Pro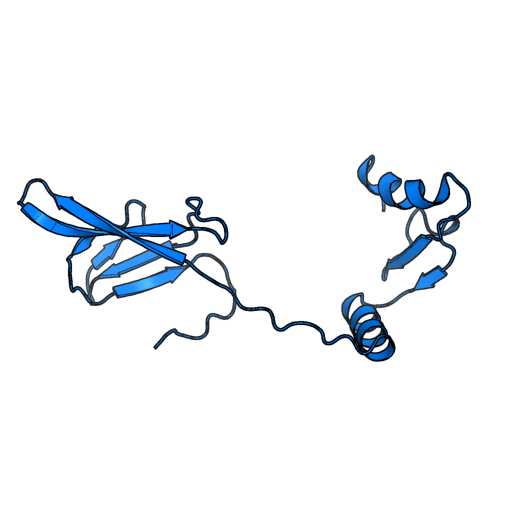tein AF-A0A267DAS3-F1 (afdb_monomer_lite)

Sequence (134 aa):
LTVNPAARLPLECLQDGKGRLIICNLQPTPRDLKASMRLFADADTLMSMLMRELQVPVPDWSVQRRIRLLKSANSSNEALVRLEPLDSLGNQLSHLKSVRVSSNSIIDREPFDVPLGADLELTFFGHFASRRFV

InterPro domains:
  IPR029035 DHS-like NAD/FAD-binding domain superfamily [SSF52467] (1-54)

Organism: NCBI:txid282301

Foldseek 3Di:
DPDPPVVCVLVVLPPVPPGAAEEEDLDDDPCVVRHPYYHNDDPVVVVVVVCVVVVHDDDDDDDDKDWDWDFDADPVRFTKIWTFTADPVRHGDQFWQWKDFPPPDIDRDPRPIGGPPTDIDTDTDDPDPDDDDD

Structure (mmCIF, N/CA/C/O backbone):
data_AF-A0A267DAS3-F1
#
_entry.id   AF-A0A267DAS3-F1
#
loop_
_atom_site.group_PDB
_atom_site.id
_atom_site.type_symbol
_atom_site.label_atom_id
_atom_site.label_alt_id
_atom_site.label_comp_id
_atom_site.label_asym_id
_atom_site.label_entity_id
_atom_site.label_seq_id
_atom_site.pdbx_PDB_ins_code
_atom_site.Cartn_x
_atom_site.Cartn_y
_atom_site.Cartn_z
_atom_site.occupancy
_atom_site.B_iso_or_equiv
_atom_site.auth_seq_id
_atom_site.auth_comp_id
_atom_site.auth_asym_id
_atom_site.auth_atom_id
_atom_site.pdbx_PDB_model_num
ATOM 1 N N . LEU A 1 1 ? -1.945 -3.421 20.701 1.00 84.06 1 LEU A N 1
ATOM 2 C CA . LEU A 1 1 ? -1.717 -2.113 21.377 1.00 84.06 1 LEU A CA 1
ATOM 3 C C . LEU A 1 1 ? -0.852 -2.269 22.641 1.00 84.06 1 LEU A C 1
ATOM 5 O O . LEU A 1 1 ? -1.314 -1.993 23.742 1.00 84.06 1 LEU A O 1
ATOM 9 N N . THR A 1 2 ? 0.398 -2.721 22.500 1.00 91.19 2 THR A N 1
ATOM 10 C CA . THR A 1 2 ? 1.297 -3.057 23.632 1.00 91.19 2 THR A CA 1
ATOM 11 C C . THR A 1 2 ? 2.582 -2.223 23.665 1.00 91.19 2 THR A C 1
ATOM 13 O O . THR A 1 2 ? 3.119 -1.980 24.741 1.00 91.19 2 THR A O 1
ATOM 16 N N . VAL A 1 3 ? 3.060 -1.746 22.512 1.00 93.81 3 VAL A N 1
ATOM 17 C CA . VAL A 1 3 ? 4.345 -1.040 22.383 1.00 93.81 3 VAL A CA 1
ATOM 18 C C . VAL A 1 3 ? 4.165 0.468 22.564 1.00 93.81 3 VAL A C 1
ATOM 20 O O . VAL A 1 3 ? 3.443 1.104 21.800 1.00 93.81 3 VAL A O 1
ATOM 23 N N . ASN A 1 4 ? 4.829 1.056 23.561 1.00 90.62 4 ASN A N 1
ATOM 24 C CA . ASN A 1 4 ? 4.826 2.505 23.792 1.00 90.62 4 ASN A CA 1
ATOM 25 C C . ASN A 1 4 ? 5.985 3.185 23.029 1.00 90.62 4 ASN A C 1
ATOM 27 O O . ASN A 1 4 ? 7.039 2.568 22.894 1.00 90.62 4 ASN A O 1
ATOM 31 N N . PRO A 1 5 ? 5.821 4.438 22.553 1.00 91.75 5 PRO A N 1
ATOM 32 C CA . PRO A 1 5 ? 4.668 5.324 22.759 1.00 91.75 5 PRO A CA 1
ATOM 33 C C . PRO A 1 5 ? 3.493 5.075 21.800 1.00 91.75 5 PRO A C 1
ATOM 35 O O . PRO A 1 5 ? 2.389 5.530 22.084 1.00 91.75 5 PRO A O 1
ATOM 38 N N . ALA A 1 6 ? 3.682 4.312 20.718 1.00 94.06 6 ALA A N 1
ATOM 39 C CA . ALA A 1 6 ? 2.685 4.137 19.655 1.00 94.06 6 ALA A CA 1
ATOM 40 C C . ALA A 1 6 ? 1.307 3.664 20.163 1.00 94.06 6 ALA A C 1
ATOM 42 O O . ALA A 1 6 ? 0.271 4.170 19.746 1.00 94.06 6 ALA A O 1
ATOM 43 N N . ALA A 1 7 ? 1.276 2.751 21.138 1.00 92.56 7 ALA A N 1
ATOM 44 C CA . ALA A 1 7 ? 0.047 2.243 21.748 1.00 92.56 7 ALA A CA 1
ATOM 45 C C . ALA A 1 7 ? -0.734 3.283 22.578 1.00 92.56 7 ALA A C 1
ATOM 47 O O . ALA A 1 7 ? -1.841 2.979 23.032 1.00 92.56 7 ALA A O 1
ATOM 48 N N . ARG A 1 8 ? -0.169 4.474 22.825 1.00 92.75 8 ARG A N 1
ATOM 49 C CA . ARG A 1 8 ? -0.851 5.595 23.490 1.00 92.75 8 ARG A CA 1
ATOM 50 C C . ARG A 1 8 ? -1.507 6.555 22.503 1.00 92.75 8 ARG A C 1
ATOM 52 O O . ARG A 1 8 ? -2.484 7.172 22.906 1.00 92.75 8 ARG A O 1
ATOM 59 N N . LEU A 1 9 ? -1.045 6.623 21.252 1.00 93.88 9 LEU A N 1
ATOM 60 C CA . LEU A 1 9 ? -1.560 7.565 20.247 1.00 93.88 9 LEU A CA 1
ATOM 61 C C . LEU A 1 9 ? -3.088 7.479 20.075 1.00 93.88 9 LEU A C 1
ATOM 63 O O . LEU A 1 9 ? -3.744 8.515 20.128 1.00 93.88 9 LEU A O 1
ATOM 67 N N . PRO A 1 10 ? -3.719 6.284 19.998 1.00 93.50 10 PRO A N 1
ATOM 68 C CA . PRO A 1 10 ? -5.175 6.215 19.871 1.00 93.50 10 PRO A CA 1
ATOM 69 C C . PRO A 1 10 ? -5.930 6.763 21.089 1.00 93.50 10 PRO A C 1
ATOM 71 O O . PRO A 1 10 ? -7.107 7.084 20.980 1.00 93.50 10 PRO A O 1
ATOM 74 N N . LEU A 1 11 ? -5.290 6.863 22.261 1.00 93.06 11 LEU A N 1
ATOM 75 C CA . LEU A 1 11 ? -5.919 7.401 23.471 1.00 93.06 11 LEU A CA 1
ATOM 76 C C . LEU A 1 11 ? -5.977 8.930 23.472 1.00 93.06 11 LEU A C 1
ATOM 78 O O . LEU A 1 11 ? -6.725 9.494 24.266 1.00 93.06 11 LEU A O 1
ATOM 82 N N . GLU A 1 12 ? -5.197 9.597 22.622 1.00 93.06 12 GLU A N 1
ATOM 83 C CA . GLU A 1 12 ? -5.160 11.060 22.556 1.00 93.06 12 GLU A CA 1
ATOM 84 C C . GLU A 1 12 ? -6.505 11.632 22.103 1.00 93.06 12 GLU A C 1
ATOM 86 O O . GLU A 1 12 ? -6.928 12.664 22.615 1.00 93.06 12 GLU A O 1
ATOM 91 N N . CYS A 1 13 ? -7.261 10.895 21.277 1.00 91.56 13 CYS A N 1
ATOM 92 C CA . CYS A 1 13 ? -8.616 11.294 20.886 1.00 91.56 13 CYS A CA 1
ATOM 93 C C . CYS A 1 13 ? -9.594 11.424 22.072 1.00 91.56 13 CYS A C 1
ATOM 95 O O . CYS A 1 13 ? -10.630 12.073 21.944 1.00 91.56 13 CYS A O 1
ATOM 97 N N . LEU A 1 14 ? -9.280 10.828 23.229 1.00 93.12 14 LEU A N 1
ATOM 98 C CA . LEU A 1 14 ? -10.131 10.853 24.420 1.00 93.12 14 LEU A CA 1
ATOM 99 C C . LEU A 1 14 ? -9.848 12.048 25.349 1.00 93.12 14 LEU A C 1
ATOM 101 O O . LEU A 1 14 ? -10.617 12.252 26.285 1.00 93.12 14 LEU A O 1
ATOM 105 N N . GLN A 1 15 ? -8.767 12.813 25.139 1.00 87.06 15 GLN A N 1
ATOM 106 C CA . GLN A 1 15 ? -8.276 13.805 26.113 1.00 87.06 15 GLN A CA 1
ATOM 107 C C . GLN A 1 15 ? -9.287 14.920 26.425 1.00 87.06 15 GLN A C 1
ATOM 109 O O . GLN A 1 15 ? -9.446 15.270 27.591 1.00 87.06 15 GLN A O 1
ATOM 114 N N . ASP A 1 16 ? -10.044 15.385 25.428 1.00 86.12 16 ASP A N 1
ATOM 115 C CA . ASP A 1 16 ? -11.069 16.428 25.605 1.00 86.12 16 ASP A CA 1
ATOM 116 C C . ASP A 1 16 ? -12.484 15.862 25.829 1.00 86.12 16 ASP A C 1
ATOM 118 O O . ASP A 1 16 ? -13.475 16.590 25.762 1.00 86.12 16 ASP A O 1
ATOM 122 N N . GLY A 1 17 ? -12.615 14.542 26.006 1.00 81.56 17 GLY A N 1
ATOM 123 C CA . GLY A 1 17 ? -13.898 13.853 26.205 1.00 81.56 17 GLY A CA 1
ATOM 124 C C . GLY A 1 17 ? -14.849 13.855 24.997 1.00 81.56 17 GLY A C 1
ATOM 125 O O . GLY A 1 17 ? -15.945 13.306 25.086 1.00 81.56 17 GLY A O 1
ATOM 126 N N . LYS A 1 18 ? -14.456 14.457 23.866 1.00 84.94 18 LYS A N 1
ATOM 127 C CA . LYS A 1 18 ? -15.282 14.566 22.649 1.00 84.94 18 LYS A CA 1
ATOM 128 C C . LYS A 1 18 ? -15.064 13.428 21.650 1.00 84.94 18 LYS A C 1
ATOM 130 O O . LYS A 1 18 ? -15.967 13.126 20.873 1.00 84.94 18 LYS A O 1
ATOM 135 N N . GLY A 1 19 ? -13.885 12.808 21.644 1.00 93.25 19 GLY A N 1
ATOM 136 C CA . GLY A 1 19 ? -13.587 11.691 20.751 1.00 93.25 19 GLY A CA 1
ATOM 137 C C . GLY A 1 19 ? -14.116 10.358 21.272 1.00 93.25 19 GLY A C 1
ATOM 138 O O . GLY A 1 19 ? -14.371 10.178 22.463 1.00 93.25 19 GLY A O 1
ATOM 139 N N . ARG A 1 20 ? -14.271 9.399 20.358 1.00 95.19 20 ARG A N 1
ATOM 140 C CA . ARG A 1 20 ? -14.616 8.008 20.669 1.00 95.19 20 ARG A CA 1
ATOM 141 C C . ARG A 1 20 ? -13.542 7.095 20.111 1.00 95.19 20 ARG A C 1
ATOM 143 O O . ARG A 1 20 ? -13.119 7.262 18.971 1.00 95.19 20 ARG A O 1
ATOM 150 N N . LEU A 1 21 ? -13.146 6.110 20.907 1.00 95.56 21 LEU A N 1
ATOM 151 C CA . LEU A 1 21 ? -12.180 5.099 20.498 1.00 95.56 21 LEU A CA 1
ATOM 152 C C . LEU A 1 21 ? -12.919 3.822 20.098 1.00 95.56 21 LEU A C 1
ATOM 154 O O . LEU A 1 21 ? -13.645 3.246 20.908 1.00 95.56 21 LEU A O 1
ATOM 158 N N . ILE A 1 22 ? -12.709 3.367 18.866 1.00 96.62 22 ILE A N 1
ATOM 159 C CA . ILE A 1 22 ? -13.200 2.078 18.372 1.00 96.62 22 ILE A CA 1
ATOM 160 C C . ILE A 1 22 ? -11.985 1.185 18.134 1.00 96.62 22 ILE A C 1
ATOM 162 O O . ILE A 1 22 ? -11.013 1.615 17.515 1.00 96.62 22 ILE A O 1
ATOM 166 N N . ILE A 1 23 ? -12.023 -0.046 18.643 1.00 97.19 23 ILE A N 1
ATOM 167 C CA . ILE A 1 23 ? -10.946 -1.026 18.457 1.00 97.19 23 ILE A CA 1
ATOM 168 C C . ILE A 1 23 ? -11.499 -2.211 17.672 1.00 97.19 23 ILE A C 1
ATOM 170 O O . ILE A 1 23 ? -12.406 -2.891 18.146 1.00 97.19 23 ILE A O 1
ATOM 174 N N . CYS A 1 24 ? -10.922 -2.475 16.499 1.00 97.25 24 CYS A N 1
ATOM 175 C CA . CYS A 1 24 ? -11.124 -3.715 15.758 1.00 97.25 24 CYS A CA 1
ATOM 176 C C . CYS A 1 24 ? -9.861 -4.567 15.856 1.00 97.25 24 CYS A C 1
ATOM 178 O O . CYS A 1 24 ? -8.804 -4.150 15.382 1.00 97.25 24 CYS A O 1
ATOM 180 N N . ASN A 1 25 ? -9.952 -5.729 16.499 1.00 96.56 25 ASN A N 1
ATOM 181 C CA . ASN A 1 25 ? -8.861 -6.695 16.552 1.00 96.56 25 ASN A CA 1
ATOM 182 C C . ASN A 1 25 ? -9.401 -8.082 16.912 1.00 96.56 25 ASN A C 1
ATOM 184 O O . ASN A 1 25 ? -10.264 -8.200 17.780 1.00 96.56 25 ASN A O 1
ATOM 188 N N . LEU A 1 26 ? -8.845 -9.136 16.312 1.00 96.69 26 LEU A N 1
ATOM 189 C CA . LEU A 1 26 ? -9.214 -10.515 16.657 1.00 96.69 26 LEU A CA 1
ATOM 190 C C . LEU A 1 26 ? -8.814 -10.881 18.094 1.00 96.69 26 LEU A C 1
ATOM 192 O O . LEU A 1 26 ? -9.488 -11.666 18.753 1.00 96.69 26 LEU A O 1
ATOM 196 N N . GLN A 1 27 ? -7.716 -10.306 18.590 1.00 95.88 27 GLN A N 1
ATOM 197 C CA . GLN A 1 27 ? -7.202 -10.561 19.934 1.00 95.88 27 GLN A CA 1
ATOM 198 C C . GLN A 1 27 ? -7.559 -9.417 20.896 1.00 95.88 27 GLN A C 1
ATOM 200 O O . GLN A 1 27 ? -7.559 -8.250 20.487 1.00 95.88 27 GLN A O 1
ATOM 205 N N . PRO A 1 28 ? -7.771 -9.704 22.192 1.00 94.94 28 PRO A N 1
ATOM 206 C CA . PRO A 1 28 ? -7.912 -8.665 23.207 1.00 94.94 28 PRO A CA 1
ATOM 207 C C . PRO A 1 28 ? -6.726 -7.700 23.206 1.00 94.94 28 PRO A C 1
ATOM 209 O O . PRO A 1 28 ? -5.580 -8.097 22.970 1.00 94.94 28 PRO A O 1
ATOM 212 N N . THR A 1 29 ? -6.976 -6.428 23.512 1.00 94.75 29 THR A N 1
ATOM 213 C CA . THR A 1 29 ? -5.909 -5.431 23.627 1.00 94.75 29 THR A CA 1
ATOM 214 C C . THR A 1 29 ? -5.834 -4.841 25.038 1.00 94.75 29 THR A C 1
ATOM 216 O O . THR A 1 29 ? -6.857 -4.688 25.708 1.00 94.75 29 THR A O 1
ATOM 219 N N . PRO A 1 30 ? -4.649 -4.389 25.499 1.00 94.75 30 PRO A N 1
ATOM 220 C CA . PRO A 1 30 ? -4.522 -3.716 26.797 1.00 94.75 30 PRO A CA 1
ATOM 221 C C . PRO A 1 30 ? -5.331 -2.416 26.939 1.00 94.75 30 PRO A C 1
ATOM 223 O O . PRO A 1 30 ? -5.369 -1.829 28.021 1.00 94.75 30 PRO A O 1
ATOM 226 N N . ARG A 1 31 ? -5.913 -1.896 25.849 1.00 92.94 31 ARG A N 1
ATOM 227 C CA . ARG A 1 31 ? -6.665 -0.631 25.820 1.00 92.94 31 ARG A CA 1
ATOM 228 C C . ARG A 1 31 ? -8.169 -0.833 25.638 1.00 92.94 31 ARG A C 1
ATOM 230 O O . ARG A 1 31 ? -8.894 0.152 25.557 1.00 92.94 31 ARG A O 1
ATOM 237 N N . ASP A 1 32 ? -8.630 -2.079 25.656 1.00 93.94 32 ASP A N 1
ATOM 238 C CA . ASP A 1 32 ? -10.023 -2.464 25.439 1.00 93.94 32 ASP A CA 1
ATOM 239 C C . ASP A 1 32 ? -11.017 -1.728 26.343 1.00 93.94 32 ASP A C 1
ATOM 241 O O . ASP A 1 32 ? -12.058 -1.284 25.871 1.00 93.94 32 ASP A O 1
ATOM 245 N N . LEU A 1 33 ? -10.678 -1.534 27.621 1.00 94.25 33 LEU A N 1
ATOM 246 C CA . LEU A 1 33 ? -11.543 -0.846 28.591 1.00 94.25 33 LEU A CA 1
ATOM 247 C C . LEU A 1 33 ? -11.765 0.641 28.280 1.00 94.25 33 LEU A C 1
ATOM 249 O O . LEU A 1 33 ? -12.675 1.249 28.831 1.00 94.25 33 LEU A O 1
ATOM 253 N N . LYS A 1 34 ? -10.924 1.242 27.431 1.00 93.56 34 LYS A N 1
ATOM 254 C CA . LYS A 1 34 ? -11.052 2.645 27.014 1.00 93.56 34 LYS A CA 1
ATOM 255 C C . LYS A 1 34 ? -11.823 2.804 25.704 1.00 93.56 34 LYS A C 1
ATOM 257 O O . LYS A 1 34 ? -12.091 3.932 25.302 1.00 93.56 34 LYS A O 1
ATOM 262 N N . ALA A 1 35 ? -12.138 1.706 25.018 1.00 95.19 35 ALA A N 1
ATOM 263 C CA . ALA A 1 35 ? -12.861 1.750 23.761 1.00 95.19 35 ALA A CA 1
ATOM 264 C C . ALA A 1 35 ? -14.367 1.891 24.006 1.00 95.19 35 ALA A C 1
ATOM 266 O O . ALA A 1 35 ? -14.955 1.152 24.791 1.00 95.19 35 ALA A O 1
ATOM 267 N N . SER A 1 36 ? -15.001 2.813 23.286 1.00 95.88 36 SER A N 1
ATOM 268 C CA . SER A 1 36 ? -16.458 2.952 23.247 1.00 95.88 36 SER A CA 1
ATOM 269 C C . SER A 1 36 ? -17.123 1.766 22.540 1.00 95.88 36 SER A C 1
ATOM 271 O O . SER A 1 36 ? -18.286 1.473 22.794 1.00 95.88 36 SER A O 1
ATOM 273 N N . MET A 1 37 ? -16.391 1.089 21.648 1.00 95.88 37 MET A N 1
ATOM 274 C CA . MET A 1 37 ? -16.830 -0.116 20.948 1.00 95.88 37 MET A CA 1
ATOM 275 C C . MET A 1 37 ? -15.632 -1.019 20.640 1.00 95.88 37 MET A C 1
ATOM 277 O O . MET A 1 37 ? -14.562 -0.538 20.257 1.00 95.88 37 MET A O 1
ATOM 281 N N . ARG A 1 38 ? -15.829 -2.335 20.779 1.00 96.44 38 ARG A N 1
ATOM 282 C CA . ARG A 1 38 ? -14.849 -3.364 20.415 1.00 96.44 38 ARG A CA 1
ATOM 283 C C . ARG A 1 38 ? -15.448 -4.322 19.400 1.00 96.44 38 ARG A C 1
ATOM 285 O O . ARG A 1 38 ? -16.545 -4.829 19.616 1.00 96.44 38 ARG A O 1
ATOM 292 N N . LEU A 1 39 ? -14.714 -4.564 18.323 1.00 96.56 39 LEU A N 1
ATOM 293 C CA . LEU A 1 39 ? -15.110 -5.428 17.220 1.00 96.56 39 LEU A CA 1
ATOM 294 C C . LEU A 1 39 ? -14.081 -6.554 17.093 1.00 96.56 39 LEU A C 1
ATOM 296 O O . LEU A 1 39 ? -12.903 -6.306 16.839 1.00 96.56 39 LEU A O 1
ATOM 300 N N . PHE A 1 40 ? -14.533 -7.789 17.291 1.00 96.56 40 PHE A N 1
ATOM 301 C CA . PHE A 1 40 ? -13.708 -8.990 17.150 1.00 96.56 40 PHE A CA 1
ATOM 302 C C . PHE A 1 40 ? -13.920 -9.579 15.758 1.00 96.56 40 PHE A C 1
ATOM 304 O O . PHE A 1 40 ? -14.674 -10.533 15.585 1.00 96.56 40 PHE A O 1
ATO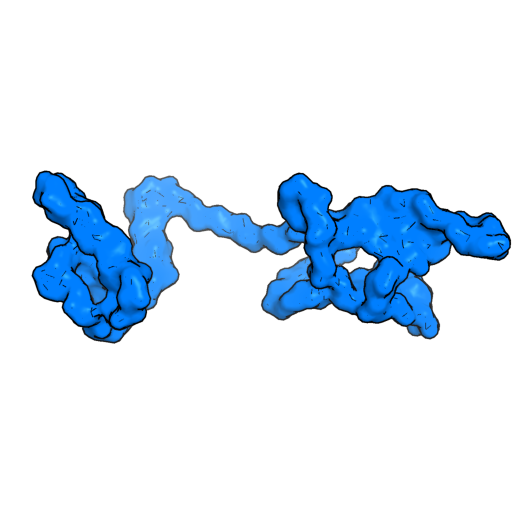M 311 N N . ALA A 1 41 ? -13.313 -8.949 14.757 1.00 95.50 41 ALA A N 1
ATOM 312 C CA . ALA A 1 41 ? -13.466 -9.326 13.358 1.00 95.50 41 ALA A CA 1
ATOM 313 C C . ALA A 1 41 ? -12.166 -9.104 12.579 1.00 95.50 41 ALA A C 1
ATOM 315 O O . ALA A 1 41 ? -11.305 -8.320 12.995 1.00 95.50 41 ALA A O 1
ATOM 316 N N . ASP A 1 42 ? -12.054 -9.772 11.431 1.00 97.38 42 ASP A N 1
ATOM 317 C CA . ASP A 1 42 ? -11.056 -9.442 10.420 1.00 97.38 42 ASP A CA 1
ATOM 318 C C . ASP A 1 42 ? -11.265 -8.005 9.932 1.00 97.38 42 ASP A C 1
ATOM 320 O O . ASP A 1 42 ? -12.389 -7.592 9.621 1.00 97.38 42 ASP A O 1
ATOM 324 N N . ALA A 1 43 ? -10.172 -7.242 9.859 1.00 95.69 43 ALA A N 1
ATOM 325 C CA . ALA A 1 43 ? -10.218 -5.833 9.483 1.00 95.69 43 ALA A CA 1
ATOM 326 C C . ALA A 1 43 ? -10.821 -5.641 8.084 1.00 95.69 43 ALA A C 1
ATOM 328 O O . ALA A 1 43 ? -11.667 -4.769 7.906 1.00 95.69 43 ALA A O 1
ATOM 329 N N . ASP A 1 44 ? -10.464 -6.494 7.123 1.00 94.81 44 ASP A N 1
ATOM 330 C CA . ASP A 1 44 ? -10.968 -6.416 5.748 1.00 94.81 44 ASP A CA 1
ATOM 331 C C . ASP A 1 44 ? -12.483 -6.631 5.677 1.00 94.81 44 ASP A C 1
ATOM 333 O O . ASP A 1 44 ? -13.177 -5.918 4.948 1.00 94.81 44 ASP A O 1
ATOM 337 N N . THR A 1 45 ? -13.023 -7.557 6.476 1.00 95.75 45 THR A N 1
ATOM 338 C CA . THR A 1 45 ? -14.470 -7.800 6.572 1.00 95.75 45 THR A CA 1
ATOM 339 C C . THR A 1 45 ? -15.183 -6.578 7.139 1.00 95.75 45 THR A C 1
ATOM 341 O O . THR A 1 45 ? -16.148 -6.098 6.541 1.00 95.75 45 THR A O 1
ATOM 344 N N . LEU A 1 46 ? -14.684 -6.033 8.257 1.00 96.50 46 LEU A N 1
ATOM 345 C CA . LEU A 1 46 ? -15.251 -4.830 8.865 1.00 96.50 46 LEU A CA 1
ATOM 346 C C . LEU A 1 46 ? -15.218 -3.648 7.891 1.00 96.50 46 LEU A C 1
ATOM 348 O O . LEU A 1 46 ? -16.232 -2.979 7.699 1.00 96.50 46 LEU A O 1
ATOM 352 N N . MET A 1 47 ? -14.067 -3.399 7.266 1.00 96.81 47 MET A N 1
ATOM 353 C CA . MET A 1 47 ? -13.892 -2.278 6.348 1.00 96.81 47 MET A CA 1
ATOM 354 C C . MET A 1 47 ? -14.753 -2.446 5.097 1.00 96.81 47 MET A C 1
ATOM 356 O O . MET A 1 47 ? -15.376 -1.482 4.671 1.00 96.81 47 MET A O 1
ATOM 360 N N . SER A 1 48 ? -14.886 -3.657 4.551 1.00 95.50 48 SER A N 1
ATOM 361 C CA . SER A 1 48 ? -15.768 -3.920 3.404 1.00 95.50 48 SER A CA 1
ATOM 362 C C . SER A 1 48 ? -17.239 -3.641 3.728 1.00 95.50 48 SER A C 1
ATOM 364 O O . SER A 1 48 ? -17.956 -3.061 2.911 1.00 95.50 48 SER A O 1
ATOM 366 N N . MET A 1 49 ? -17.695 -4.019 4.927 1.00 96.12 49 MET A N 1
ATOM 367 C CA . MET A 1 49 ? -19.048 -3.708 5.398 1.00 96.12 49 MET A CA 1
ATOM 368 C C . MET A 1 49 ? -19.240 -2.204 5.612 1.00 96.12 49 MET A C 1
ATOM 370 O O . MET A 1 49 ? -20.242 -1.651 5.166 1.00 96.12 49 MET A O 1
ATOM 374 N N . LEU A 1 50 ? -18.269 -1.535 6.240 1.00 96.69 50 LEU A N 1
ATOM 375 C CA . LEU A 1 50 ? -18.308 -0.094 6.483 1.00 96.69 50 LEU A CA 1
ATOM 376 C C . LEU A 1 50 ? -18.342 0.703 5.173 1.00 96.69 50 LEU A C 1
ATOM 378 O O . LEU A 1 50 ? -19.140 1.620 5.030 1.00 96.69 50 LEU A O 1
ATOM 382 N N . MET A 1 51 ? -17.508 0.335 4.203 1.00 97.81 51 MET A N 1
ATOM 383 C CA . MET A 1 51 ? -17.447 0.986 2.892 1.00 97.81 51 MET A CA 1
ATOM 384 C C . MET A 1 51 ? -18.766 0.826 2.126 1.00 97.81 51 MET A C 1
ATOM 386 O O . MET A 1 51 ? -19.243 1.782 1.518 1.00 97.81 51 MET A O 1
ATOM 390 N N . ARG A 1 52 ? -19.411 -0.347 2.229 1.00 97.50 52 ARG A N 1
ATOM 391 C CA . ARG A 1 52 ? -20.758 -0.575 1.684 1.00 97.50 52 ARG A CA 1
ATOM 392 C C . ARG A 1 52 ? -21.802 0.332 2.336 1.00 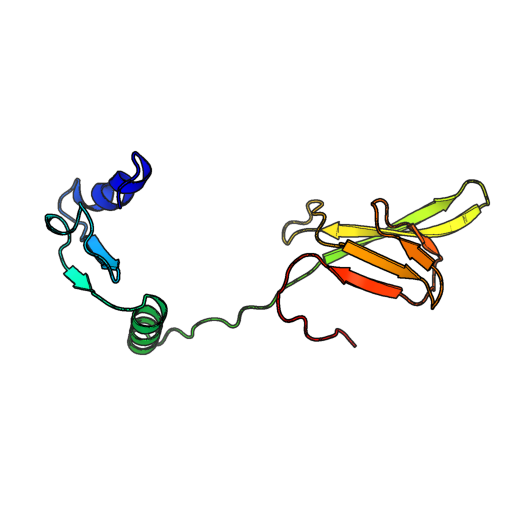97.50 52 ARG A C 1
ATOM 394 O O . ARG A 1 52 ? -22.592 0.931 1.615 1.00 97.50 52 ARG A O 1
ATOM 401 N N . GLU A 1 53 ? -21.796 0.434 3.663 1.00 98.00 53 GLU A N 1
ATOM 402 C CA . GLU A 1 53 ? -22.729 1.286 4.414 1.00 98.00 53 GLU A CA 1
ATOM 403 C C . GLU A 1 53 ? -22.551 2.768 4.059 1.00 98.00 53 GLU A C 1
ATOM 405 O O . GLU A 1 53 ? -23.521 3.482 3.824 1.00 98.00 53 GLU A O 1
ATOM 410 N N . LEU A 1 54 ? -21.300 3.221 3.941 1.00 98.12 54 LEU A N 1
ATOM 411 C CA . LEU A 1 54 ? -20.965 4.593 3.554 1.00 98.12 54 LEU A CA 1
ATOM 412 C C . LEU A 1 54 ? -21.143 4.866 2.052 1.00 98.12 54 LEU A C 1
ATOM 414 O O . LEU A 1 54 ? -20.959 6.004 1.626 1.00 98.12 54 LEU A O 1
ATOM 418 N N . GLN A 1 55 ? -21.471 3.847 1.250 1.00 97.69 55 GLN A N 1
ATOM 419 C CA . GLN A 1 55 ? -21.542 3.919 -0.215 1.00 97.69 55 GLN A CA 1
ATOM 420 C C . GLN A 1 55 ? -20.244 4.440 -0.858 1.00 97.69 55 GLN A C 1
ATOM 422 O O . GLN A 1 55 ? -20.262 5.071 -1.915 1.00 97.69 55 GLN A O 1
ATOM 427 N N . VAL A 1 56 ? -19.102 4.158 -0.228 1.00 96.88 56 VAL A N 1
ATOM 428 C CA . VAL A 1 56 ? -17.779 4.510 -0.747 1.00 96.88 56 VAL A CA 1
ATOM 429 C C . VAL A 1 56 ? -17.161 3.251 -1.357 1.00 96.88 56 VAL A C 1
ATOM 431 O O . VAL A 1 56 ? -17.004 2.255 -0.651 1.00 96.88 56 VAL A O 1
ATOM 434 N N . PRO A 1 57 ? -16.800 3.239 -2.652 1.00 94.00 57 PRO A N 1
ATOM 435 C CA . PRO A 1 57 ? -16.120 2.093 -3.239 1.00 94.00 57 PRO A CA 1
ATOM 436 C C . PRO A 1 57 ? -14.701 1.962 -2.676 1.00 94.00 57 PRO A C 1
ATOM 438 O O . PRO A 1 57 ? -13.996 2.955 -2.486 1.00 94.00 57 PRO A O 1
ATOM 441 N N . VAL A 1 58 ? -14.258 0.727 -2.437 1.00 92.25 58 VAL A N 1
ATOM 442 C CA . VAL A 1 58 ? -12.840 0.452 -2.176 1.00 92.25 58 VAL A CA 1
ATOM 443 C C . VAL A 1 58 ? -12.085 0.648 -3.495 1.00 92.25 58 VAL A C 1
ATOM 445 O O . VAL A 1 58 ? -12.470 0.029 -4.487 1.00 92.25 58 VAL A O 1
ATOM 448 N N . PRO A 1 59 ? -11.059 1.514 -3.551 1.00 89.94 59 PRO A N 1
ATOM 449 C CA . PRO A 1 59 ? -10.345 1.770 -4.793 1.00 89.94 59 PRO A CA 1
ATOM 450 C C . PRO A 1 59 ? -9.522 0.552 -5.215 1.00 89.94 59 PRO A C 1
ATOM 452 O O . PRO A 1 59 ? -8.887 -0.100 -4.384 1.00 89.94 59 PRO A O 1
ATOM 455 N N . ASP A 1 60 ? -9.473 0.299 -6.521 1.00 87.81 60 ASP A N 1
ATOM 456 C CA . ASP A 1 60 ? -8.553 -0.684 -7.081 1.00 87.81 60 ASP A CA 1
ATOM 457 C C . ASP A 1 60 ? -7.111 -0.221 -6.874 1.00 87.81 60 ASP A C 1
ATOM 459 O O . ASP A 1 60 ? -6.712 0.882 -7.263 1.00 87.81 60 ASP A O 1
ATOM 463 N N . TRP A 1 61 ? -6.300 -1.089 -6.280 1.00 85.00 61 TRP A N 1
ATOM 464 C CA . TRP A 1 61 ? -4.875 -0.842 -6.150 1.00 85.00 61 TRP A CA 1
ATOM 465 C C . TRP A 1 61 ? -4.125 -1.380 -7.370 1.00 85.00 61 TRP A C 1
ATOM 467 O O . TRP A 1 61 ? -4.295 -2.532 -7.771 1.00 85.00 61 TRP A O 1
ATOM 477 N N . SER A 1 62 ? -3.250 -0.554 -7.945 1.00 81.69 62 SER A N 1
ATOM 478 C CA . SER A 1 62 ? -2.350 -0.961 -9.024 1.00 81.69 62 SER A CA 1
ATOM 479 C C . SER A 1 62 ? -0.925 -0.501 -8.741 1.00 81.69 62 SER A C 1
ATOM 481 O O . SER A 1 62 ? -0.689 0.614 -8.272 1.00 81.69 62 SER A O 1
ATOM 483 N N . VAL A 1 63 ? 0.050 -1.368 -9.032 1.00 80.62 63 VAL A N 1
ATOM 484 C CA . VAL A 1 63 ? 1.464 -1.001 -8.912 1.00 80.62 63 VAL A CA 1
ATOM 485 C C . VAL A 1 63 ? 1.841 -0.113 -10.085 1.00 80.62 63 VAL A C 1
ATOM 487 O O . VAL A 1 63 ? 1.944 -0.583 -11.218 1.00 80.62 63 VAL A O 1
ATOM 490 N N . GLN A 1 64 ? 2.118 1.153 -9.799 1.00 81.94 64 GLN A N 1
ATOM 491 C CA . G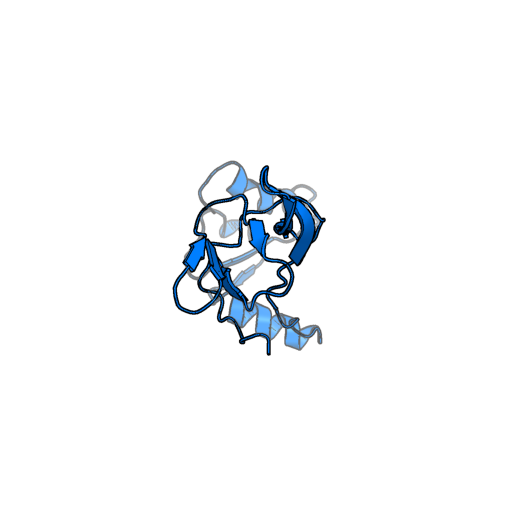LN A 1 64 ? 2.743 2.050 -10.760 1.00 81.94 64 GLN A CA 1
ATOM 492 C C . GLN A 1 64 ? 4.259 2.000 -10.595 1.00 81.94 64 GLN A C 1
ATOM 494 O O . GLN A 1 64 ? 4.785 2.218 -9.506 1.00 81.94 64 GLN A O 1
ATOM 499 N N . ARG A 1 65 ? 4.958 1.710 -11.690 1.00 86.06 65 ARG A N 1
ATOM 500 C CA . ARG A 1 65 ? 6.419 1.739 -11.771 1.00 86.06 65 ARG A CA 1
ATOM 501 C C . ARG A 1 65 ? 6.812 2.800 -12.778 1.00 86.06 65 ARG A C 1
ATOM 503 O O . ARG A 1 65 ? 6.204 2.883 -13.843 1.00 86.06 65 ARG A O 1
ATOM 510 N N . ARG A 1 66 ? 7.791 3.626 -12.432 1.00 90.31 66 ARG A N 1
ATOM 511 C CA . ARG A 1 66 ? 8.278 4.700 -13.298 1.00 90.31 66 ARG A CA 1
ATOM 512 C C . ARG A 1 66 ? 9.748 4.469 -13.573 1.00 90.31 66 ARG A C 1
ATOM 514 O O . ARG A 1 66 ? 10.509 4.184 -12.656 1.00 90.31 66 ARG A O 1
ATOM 521 N N . ILE A 1 67 ? 10.136 4.599 -14.833 1.00 91.75 67 ILE A N 1
ATOM 522 C CA . ILE A 1 67 ? 11.529 4.530 -15.260 1.00 91.75 67 ILE A CA 1
ATOM 523 C C . ILE A 1 67 ? 11.793 5.780 -16.085 1.00 91.75 67 ILE A C 1
ATOM 525 O O . ILE A 1 67 ? 11.096 6.038 -17.067 1.00 91.75 67 ILE A O 1
ATOM 529 N N . ARG A 1 68 ? 12.777 6.573 -15.672 1.00 92.94 68 ARG A N 1
ATOM 530 C CA . ARG A 1 68 ? 13.295 7.682 -16.467 1.00 92.94 68 ARG A CA 1
ATOM 531 C C . ARG A 1 68 ? 14.362 7.145 -17.407 1.00 92.94 68 ARG A C 1
ATOM 533 O O . ARG A 1 68 ? 15.250 6.411 -16.987 1.00 92.94 68 ARG A O 1
ATOM 540 N N . LEU A 1 69 ? 14.253 7.527 -18.673 1.00 92.75 69 LEU A N 1
ATOM 541 C CA . LEU A 1 69 ? 15.236 7.220 -19.703 1.00 92.75 69 LEU A CA 1
ATOM 542 C C . LEU A 1 69 ? 16.176 8.415 -19.838 1.00 92.75 69 LEU A C 1
ATOM 544 O O . LEU A 1 69 ? 15.719 9.523 -20.124 1.00 92.75 69 LEU A O 1
ATOM 548 N N . LEU A 1 70 ? 17.472 8.203 -19.638 1.00 91.75 70 LEU A N 1
ATOM 549 C CA . LEU A 1 70 ? 18.492 9.223 -19.876 1.00 91.75 70 LEU A CA 1
ATOM 550 C C . LEU A 1 70 ? 19.429 8.765 -20.986 1.00 91.75 70 LEU A C 1
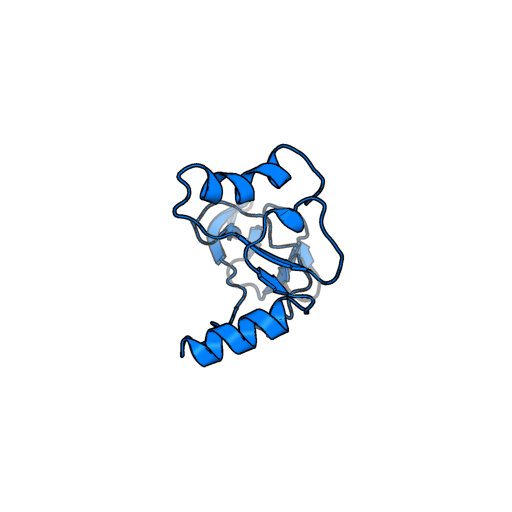ATOM 552 O O . LEU A 1 70 ? 19.780 7.591 -21.069 1.00 91.75 70 LEU A O 1
ATOM 556 N N . LYS A 1 71 ? 19.873 9.694 -21.832 1.00 90.00 71 LYS A N 1
ATOM 557 C CA . LYS A 1 71 ? 20.934 9.400 -22.795 1.00 90.00 71 LYS A CA 1
ATOM 558 C C . LYS A 1 71 ? 22.236 9.150 -22.031 1.00 90.00 71 LYS A C 1
ATOM 560 O O . LYS A 1 71 ? 22.644 9.987 -21.230 1.00 90.00 71 LYS A O 1
ATOM 565 N N . SER A 1 72 ? 22.880 8.027 -22.309 1.00 83.62 72 SER A N 1
ATOM 566 C CA . SER A 1 72 ? 24.196 7.663 -21.790 1.00 83.62 72 SER A CA 1
ATOM 567 C C . SER A 1 72 ? 25.129 7.368 -22.971 1.00 83.62 72 SER A C 1
ATOM 569 O O . SER A 1 72 ? 24.678 7.081 -24.081 1.00 83.62 72 SER A O 1
ATOM 571 N N . ALA A 1 73 ? 26.433 7.494 -22.770 1.00 78.31 73 ALA A N 1
ATOM 572 C CA . ALA A 1 73 ? 27.434 7.153 -23.774 1.00 78.31 73 ALA A CA 1
ATOM 573 C C . ALA A 1 73 ? 28.615 6.486 -23.078 1.00 78.31 73 ALA A C 1
ATOM 575 O O . ALA A 1 73 ? 29.044 6.936 -22.012 1.00 78.31 73 ALA A O 1
ATOM 576 N N . ASN A 1 74 ? 29.136 5.418 -23.675 1.00 73.88 74 ASN A N 1
ATOM 577 C CA . ASN A 1 74 ? 30.385 4.813 -23.229 1.00 73.88 74 ASN A CA 1
ATOM 578 C C . ASN A 1 74 ? 31.589 5.475 -23.922 1.00 73.88 74 ASN A C 1
ATOM 580 O O . ASN A 1 74 ? 31.455 6.237 -24.880 1.00 73.88 74 ASN A O 1
ATOM 584 N N . SER A 1 75 ? 32.791 5.162 -23.442 1.00 70.00 75 SER A N 1
ATOM 585 C CA . SER A 1 75 ? 34.063 5.608 -24.029 1.00 70.00 75 SER A CA 1
ATOM 586 C C . SER A 1 75 ? 34.277 5.143 -25.479 1.00 70.00 75 SER A C 1
ATOM 588 O O . SER A 1 75 ? 35.127 5.699 -26.169 1.00 70.00 75 SER A O 1
ATOM 590 N N . SER A 1 76 ? 33.496 4.167 -25.958 1.00 68.50 76 SER A N 1
ATOM 591 C CA . SER A 1 76 ? 33.454 3.692 -27.349 1.00 68.50 76 SER A CA 1
ATOM 592 C C . SER A 1 76 ? 32.404 4.393 -28.230 1.00 68.50 76 SER A C 1
ATOM 594 O O . SER A 1 76 ? 32.207 3.984 -29.371 1.00 68.50 76 SER A O 1
ATOM 596 N N . ASN A 1 77 ? 31.772 5.472 -27.748 1.00 64.94 77 ASN A N 1
ATOM 597 C CA . ASN A 1 77 ? 30.805 6.302 -28.484 1.00 64.94 77 ASN A CA 1
ATOM 598 C C . ASN A 1 77 ? 29.519 5.567 -28.920 1.00 64.94 77 ASN A C 1
ATOM 600 O O . ASN A 1 77 ? 28.812 6.010 -29.827 1.00 64.94 77 ASN A O 1
ATOM 604 N N . GLU A 1 78 ? 29.202 4.448 -28.271 1.00 75.62 78 GLU A N 1
ATOM 605 C CA . GLU A 1 78 ? 27.962 3.713 -28.486 1.00 75.62 78 GLU A CA 1
ATOM 606 C C . GLU A 1 78 ? 26.806 4.445 -27.793 1.00 75.62 78 GLU A C 1
ATOM 608 O O . GLU A 1 78 ? 26.926 4.898 -26.649 1.00 75.62 78 GLU A O 1
ATOM 613 N N . ALA A 1 79 ? 25.681 4.590 -28.495 1.00 84.19 79 ALA A N 1
ATOM 614 C CA . ALA A 1 79 ? 24.500 5.243 -27.950 1.00 84.19 79 ALA A CA 1
ATOM 615 C C . ALA A 1 79 ? 23.817 4.322 -26.927 1.00 84.19 79 ALA A C 1
ATOM 617 O O . ALA A 1 79 ? 23.189 3.329 -27.297 1.00 84.19 79 ALA A O 1
ATOM 618 N N . LEU A 1 80 ? 23.918 4.676 -25.645 1.00 89.75 80 LEU A N 1
ATOM 619 C CA . LEU A 1 80 ? 23.278 3.962 -24.545 1.00 89.75 80 LEU A CA 1
ATOM 620 C C . LEU A 1 80 ? 22.081 4.751 -24.000 1.00 89.75 80 LEU A C 1
ATOM 622 O O . LEU A 1 80 ? 21.982 5.977 -24.114 1.00 89.75 80 LEU A O 1
ATOM 626 N N . VAL A 1 81 ? 21.170 4.033 -23.359 1.00 92.75 81 VAL A N 1
ATOM 627 C CA . VAL A 1 81 ? 20.053 4.571 -22.590 1.00 92.75 81 VAL A CA 1
ATOM 628 C C . VAL A 1 81 ? 20.185 4.067 -21.165 1.00 92.75 81 VAL A C 1
ATOM 630 O O . VAL A 1 81 ? 20.228 2.864 -20.927 1.00 92.75 81 VAL A O 1
ATOM 633 N N . ARG A 1 82 ? 20.228 4.990 -20.210 1.00 92.69 82 ARG A N 1
ATOM 634 C CA . ARG A 1 82 ? 20.157 4.676 -18.788 1.00 92.69 82 ARG A CA 1
ATOM 635 C C . ARG A 1 82 ? 18.709 4.563 -18.355 1.00 92.69 82 ARG A C 1
ATOM 637 O O . ARG A 1 82 ? 17.925 5.485 -18.584 1.00 92.69 82 ARG A O 1
ATOM 644 N N . LEU A 1 83 ? 18.387 3.470 -17.679 1.00 93.50 83 LEU A N 1
ATOM 645 C CA . LEU A 1 83 ? 17.113 3.270 -17.003 1.00 93.50 83 LEU A CA 1
ATOM 646 C C . LEU A 1 83 ? 17.266 3.662 -15.530 1.00 93.50 83 LEU A C 1
ATOM 648 O O . LEU A 1 83 ? 17.978 2.994 -14.783 1.00 93.50 83 LEU A O 1
ATOM 652 N N . GLU A 1 84 ? 16.591 4.730 -15.108 1.00 93.44 84 GLU A N 1
ATOM 653 C CA . GLU A 1 84 ? 16.526 5.161 -13.708 1.00 93.44 84 GLU A CA 1
ATOM 654 C C . GLU A 1 84 ? 15.143 4.866 -13.119 1.00 93.44 84 GLU A C 1
ATOM 656 O O . GLU A 1 84 ? 14.171 5.553 -13.448 1.00 93.44 84 GLU A O 1
ATOM 661 N N . PRO A 1 85 ? 15.020 3.855 -12.247 1.00 91.31 85 PRO A N 1
ATOM 662 C CA . PRO A 1 85 ? 13.780 3.568 -11.540 1.00 91.31 85 PRO A CA 1
ATOM 663 C C . PRO A 1 85 ? 13.417 4.702 -10.563 1.00 91.31 85 PRO A C 1
ATOM 665 O O . PRO A 1 85 ? 14.245 5.126 -9.756 1.00 91.31 85 PRO A O 1
ATOM 668 N N . LEU A 1 86 ? 12.171 5.184 -10.616 1.00 91.12 86 LEU A N 1
ATOM 669 C CA . LEU A 1 86 ? 11.652 6.281 -9.792 1.00 91.12 86 LEU A CA 1
ATOM 670 C C . LEU A 1 86 ? 10.423 5.887 -8.965 1.00 91.12 86 LEU A C 1
ATOM 672 O O . LEU A 1 86 ? 9.646 5.014 -9.358 1.00 91.12 86 LEU A O 1
ATOM 676 N N . ASP A 1 87 ? 10.204 6.596 -7.860 1.00 86.69 87 ASP A N 1
ATOM 677 C CA . ASP A 1 87 ? 8.947 6.574 -7.110 1.00 86.69 87 ASP A CA 1
ATOM 678 C C . ASP A 1 87 ? 7.851 7.457 -7.758 1.00 86.69 87 ASP A C 1
ATOM 680 O O . ASP A 1 87 ? 8.022 8.064 -8.823 1.00 86.69 87 ASP A O 1
ATOM 684 N N . SER A 1 88 ? 6.681 7.533 -7.116 1.00 82.69 88 SER A N 1
ATOM 685 C CA . SER A 1 88 ? 5.555 8.363 -7.568 1.00 82.69 88 SER A CA 1
ATOM 686 C C . SER A 1 88 ? 5.813 9.874 -7.475 1.00 82.69 88 SER A C 1
ATOM 688 O O . SER A 1 88 ? 5.088 10.646 -8.110 1.00 82.69 88 SER A O 1
ATOM 690 N N . LEU A 1 89 ? 6.839 10.297 -6.738 1.00 86.44 89 LEU A N 1
ATOM 691 C CA . LEU A 1 89 ? 7.248 11.688 -6.543 1.00 86.44 89 LEU A CA 1
ATOM 692 C C . LEU A 1 89 ? 8.427 12.087 -7.450 1.00 86.44 89 LEU A C 1
ATOM 694 O O . LEU A 1 89 ? 8.761 13.264 -7.536 1.00 86.44 89 LEU A O 1
ATOM 698 N N . GLY A 1 90 ? 9.019 11.131 -8.170 1.00 84.94 90 GLY A N 1
ATOM 699 C CA . GLY A 1 90 ? 10.144 11.347 -9.079 1.00 84.94 90 GLY A CA 1
ATOM 700 C C . GLY A 1 90 ? 11.526 11.178 -8.440 1.00 84.94 90 GLY A C 1
ATOM 701 O O . GLY A 1 90 ? 12.525 11.456 -9.112 1.00 84.94 90 GLY A O 1
ATOM 702 N N . ASN A 1 91 ? 11.601 10.708 -7.191 1.00 87.44 91 ASN A N 1
ATOM 703 C CA . ASN A 1 91 ? 12.863 10.373 -6.534 1.00 87.44 91 ASN A CA 1
ATOM 704 C C . ASN A 1 91 ? 13.366 9.013 -7.018 1.00 87.44 91 ASN A C 1
ATOM 706 O O . ASN A 1 91 ? 12.569 8.136 -7.352 1.00 87.44 91 ASN A O 1
ATOM 710 N N . GLN A 1 92 ? 14.685 8.819 -7.025 1.00 85.06 92 GLN A N 1
ATOM 711 C CA . GLN A 1 92 ? 15.280 7.533 -7.383 1.00 85.06 92 GLN A CA 1
ATOM 712 C C . GLN A 1 92 ? 14.883 6.457 -6.363 1.00 85.06 92 GLN A C 1
ATOM 714 O O . GLN A 1 92 ? 15.037 6.639 -5.156 1.00 85.06 92 GLN A O 1
ATOM 719 N N . LEU A 1 93 ? 14.374 5.332 -6.863 1.00 82.81 93 LEU A N 1
ATOM 720 C CA . LEU A 1 93 ? 13.939 4.196 -6.058 1.00 82.81 93 LEU A CA 1
ATOM 721 C C . LEU A 1 93 ? 14.310 2.901 -6.769 1.00 82.81 93 LEU A C 1
ATOM 723 O O . LEU A 1 93 ? 13.654 2.556 -7.746 1.00 82.81 93 LEU A O 1
ATOM 727 N N . SER A 1 94 ? 15.264 2.140 -6.232 1.00 82.00 94 SER A N 1
ATOM 728 C CA . SER A 1 94 ? 15.770 0.873 -6.789 1.00 82.00 94 SER A CA 1
ATOM 729 C C . SER A 1 94 ? 14.760 -0.285 -6.732 1.00 82.00 94 SER A C 1
ATOM 731 O O . SER A 1 94 ? 14.940 -1.275 -6.028 1.00 82.00 94 SER A O 1
ATOM 733 N N . HIS A 1 95 ? 13.660 -0.169 -7.475 1.00 84.56 95 HIS A N 1
ATOM 734 C CA . HIS A 1 95 ? 12.629 -1.202 -7.590 1.00 84.56 95 HIS A CA 1
ATOM 735 C C . HIS A 1 95 ? 12.829 -2.120 -8.807 1.00 84.56 95 HIS A C 1
ATOM 737 O O . HIS A 1 95 ? 12.089 -3.094 -8.966 1.00 84.56 95 HIS A O 1
ATOM 743 N N . LEU A 1 96 ? 13.825 -1.840 -9.653 1.00 89.31 96 LEU A N 1
ATOM 744 C CA . LEU A 1 96 ? 14.245 -2.686 -10.769 1.00 89.31 96 LEU A CA 1
ATOM 745 C C . LEU A 1 96 ? 15.343 -3.642 -10.286 1.00 89.31 96 LEU A C 1
ATOM 747 O O . LEU A 1 96 ? 16.361 -3.211 -9.759 1.00 89.31 96 LEU A O 1
ATOM 751 N N . LYS A 1 97 ? 15.104 -4.945 -10.432 1.00 89.88 97 LYS A N 1
ATOM 752 C CA . LYS A 1 97 ? 16.017 -6.017 -10.020 1.00 89.88 97 LYS A CA 1
ATOM 753 C C . LYS A 1 97 ? 17.029 -6.339 -11.111 1.00 89.88 97 LYS A C 1
ATOM 755 O O . LYS A 1 97 ? 18.201 -6.526 -10.816 1.00 89.88 97 LYS A O 1
ATOM 760 N N . SER A 1 98 ? 16.569 -6.452 -12.352 1.00 90.94 98 SER A N 1
ATOM 761 C CA . SER A 1 98 ? 17.446 -6.719 -13.487 1.00 90.94 98 SER A CA 1
ATOM 762 C C . SER A 1 98 ? 16.807 -6.323 -14.810 1.00 90.94 98 SER A C 1
ATOM 764 O O . SER A 1 98 ? 15.582 -6.275 -14.939 1.00 90.94 98 SER A O 1
ATOM 766 N N . VAL A 1 99 ? 17.656 -6.108 -15.805 1.00 92.69 99 VAL A N 1
ATOM 767 C CA . VAL A 1 99 ? 17.300 -5.800 -17.186 1.00 92.69 99 VAL A CA 1
ATOM 768 C C . VAL A 1 99 ? 17.986 -6.820 -18.072 1.00 92.69 99 VAL A C 1
ATOM 770 O O . VAL A 1 99 ? 19.212 -6.864 -18.138 1.00 92.69 99 VAL A O 1
ATOM 773 N N . ARG A 1 100 ? 17.208 -7.669 -18.735 1.00 92.25 100 ARG A N 1
ATOM 774 C CA . ARG A 1 100 ? 17.733 -8.563 -19.762 1.00 92.25 100 ARG A CA 1
ATOM 775 C C . ARG A 1 100 ? 17.712 -7.827 -21.097 1.00 92.25 100 ARG A C 1
ATOM 777 O O . ARG A 1 100 ? 16.669 -7.328 -21.505 1.00 92.25 100 ARG A O 1
ATOM 784 N N . VAL A 1 101 ? 18.864 -7.783 -21.754 1.00 90.00 101 VAL A N 1
ATOM 785 C CA . VAL A 1 101 ? 19.078 -7.218 -23.085 1.00 90.00 101 VAL A CA 1
ATOM 786 C C . VAL A 1 101 ? 19.307 -8.400 -24.031 1.00 90.00 101 VAL A C 1
ATOM 788 O O . VAL A 1 101 ? 20.327 -9.091 -23.941 1.00 90.00 101 VAL A O 1
ATOM 791 N N . SER A 1 102 ? 18.347 -8.671 -24.921 1.00 81.19 102 SER A N 1
ATOM 792 C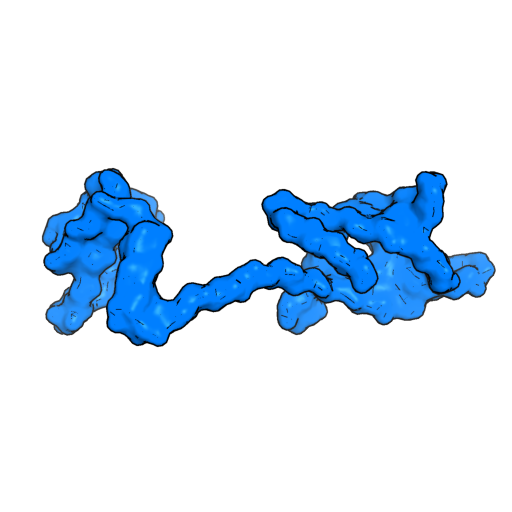 CA . SER A 1 102 ? 18.343 -9.875 -25.781 1.00 81.19 102 SER A CA 1
ATOM 793 C C . SER A 1 102 ? 18.436 -11.207 -25.002 1.00 81.19 102 SER A C 1
ATOM 795 O O . SER A 1 102 ? 18.392 -11.249 -23.775 1.00 81.19 102 SER A O 1
ATOM 797 N N . SER A 1 103 ? 18.556 -12.348 -25.688 1.00 71.62 103 SER A N 1
ATOM 798 C CA . SER A 1 103 ? 18.559 -13.664 -25.025 1.00 71.62 103 SER A CA 1
ATOM 799 C C . SER A 1 103 ? 19.746 -13.887 -24.071 1.00 71.62 103 SER A C 1
ATOM 801 O O . SER A 1 103 ? 19.617 -14.657 -23.117 1.00 71.62 103 SER A O 1
ATOM 803 N N . ASN A 1 104 ? 20.878 -13.203 -24.284 1.00 74.75 104 ASN A N 1
ATOM 804 C CA . ASN A 1 104 ? 22.165 -13.609 -23.704 1.00 74.75 104 ASN A CA 1
ATOM 805 C C . ASN A 1 104 ? 22.794 -12.620 -22.708 1.00 74.75 104 ASN A C 1
ATOM 807 O O . ASN A 1 104 ? 23.784 -12.991 -22.083 1.00 74.75 104 ASN A O 1
ATOM 811 N N . SER A 1 105 ? 22.269 -11.401 -22.529 1.00 87.12 105 SER A N 1
ATOM 812 C CA . SER A 1 105 ? 22.859 -10.438 -21.584 1.00 87.12 105 SER A CA 1
ATOM 813 C C . SER A 1 105 ? 21.860 -9.960 -20.537 1.00 87.12 105 SER A C 1
ATOM 815 O O . SER A 1 105 ? 20.707 -9.671 -20.842 1.00 87.12 105 SER A O 1
ATOM 817 N N . ILE A 1 106 ? 22.289 -9.934 -19.275 1.00 91.94 106 ILE A N 1
ATOM 818 C CA . ILE A 1 106 ? 21.486 -9.501 -18.128 1.00 91.94 106 ILE A CA 1
ATOM 819 C C . ILE A 1 106 ? 22.322 -8.512 -17.324 1.00 91.94 106 ILE A C 1
ATOM 821 O O . ILE A 1 106 ? 23.468 -8.800 -16.990 1.00 91.94 106 ILE A O 1
ATOM 825 N N . ILE A 1 107 ? 21.724 -7.372 -16.997 1.00 91.50 107 ILE A N 1
ATOM 826 C CA . ILE A 1 107 ? 22.261 -6.366 -16.087 1.00 91.50 107 ILE A CA 1
ATOM 827 C C . ILE A 1 107 ? 21.455 -6.461 -14.796 1.00 91.50 107 ILE A C 1
ATOM 829 O O . ILE A 1 107 ? 20.256 -6.196 -14.795 1.00 91.50 107 ILE A O 1
ATOM 833 N N . ASP A 1 108 ? 22.082 -6.866 -13.700 1.00 92.25 108 ASP A N 1
ATOM 834 C CA . ASP A 1 108 ? 21.440 -7.099 -12.399 1.00 92.25 108 ASP A CA 1
ATOM 835 C C . ASP A 1 108 ? 21.912 -6.124 -11.308 1.00 92.25 108 ASP A C 1
ATOM 837 O O . ASP A 1 108 ? 21.573 -6.275 -10.132 1.00 92.25 108 ASP A O 1
ATOM 841 N N . ARG A 1 109 ? 22.689 -5.106 -11.697 1.00 89.88 109 ARG A N 1
ATOM 842 C CA . ARG A 1 109 ? 23.172 -4.037 -10.821 1.00 89.88 109 ARG A CA 1
ATOM 843 C C . ARG A 1 109 ? 23.049 -2.683 -11.498 1.00 89.88 109 ARG A C 1
ATOM 845 O O . ARG A 1 109 ? 23.306 -2.553 -12.691 1.00 89.88 109 ARG A O 1
ATOM 852 N N . GLU A 1 110 ? 22.696 -1.675 -10.708 1.00 87.38 110 GLU A N 1
ATOM 853 C CA . GLU A 1 110 ? 22.725 -0.282 -11.149 1.00 87.38 110 GLU A CA 1
ATOM 854 C C . GLU A 1 110 ? 24.178 0.183 -11.391 1.00 87.38 110 GLU A C 1
ATOM 856 O O . GLU A 1 110 ? 25.074 -0.222 -10.642 1.00 87.38 110 GLU A O 1
ATOM 861 N N . PRO A 1 111 ? 24.430 1.053 -12.389 1.00 90.38 111 PRO A N 1
ATOM 862 C CA . PRO A 1 111 ? 23.460 1.667 -13.303 1.00 90.38 111 PRO A CA 1
ATOM 863 C C . PRO A 1 111 ? 23.013 0.731 -14.441 1.00 90.38 111 PRO A C 1
ATOM 865 O O . PRO A 1 111 ? 23.810 -0.004 -15.017 1.00 90.38 111 PRO A O 1
ATOM 868 N N . PHE A 1 112 ? 21.730 0.806 -14.806 1.00 92.06 112 PHE A N 1
ATOM 869 C CA . PHE A 1 112 ? 21.157 0.032 -15.911 1.00 92.06 112 PHE A CA 1
ATOM 870 C C . PHE A 1 112 ? 21.328 0.768 -17.247 1.00 92.06 112 PHE A C 1
ATOM 872 O O . PHE A 1 112 ? 20.389 1.390 -17.746 1.00 92.06 112 PHE A O 1
ATOM 879 N N . ASP A 1 113 ? 22.534 0.717 -17.807 1.00 91.94 113 ASP A N 1
ATOM 880 C CA . ASP A 1 113 ? 22.845 1.279 -19.124 1.00 91.94 113 ASP A CA 1
ATOM 881 C C . ASP A 1 113 ? 22.664 0.204 -20.212 1.00 91.94 113 ASP A C 1
ATOM 883 O O . ASP A 1 113 ? 23.349 -0.817 -20.206 1.00 91.94 113 ASP A O 1
ATOM 887 N N . VAL A 1 114 ? 21.731 0.421 -21.143 1.00 91.38 114 VAL A N 1
ATOM 888 C CA . VAL A 1 114 ? 21.390 -0.526 -22.222 1.00 91.38 114 VAL A CA 1
ATOM 889 C C . VAL A 1 114 ? 21.584 0.096 -23.608 1.00 91.38 114 VAL A C 1
ATOM 891 O O . VAL A 1 114 ? 21.470 1.316 -23.733 1.00 91.38 114 VAL A O 1
ATOM 894 N N . PRO A 1 115 ? 21.845 -0.688 -24.669 1.00 90.38 115 PRO A N 1
ATOM 895 C CA . PRO A 1 115 ? 21.941 -0.151 -26.026 1.00 90.38 115 PRO A CA 1
ATOM 896 C C . PRO A 1 115 ? 20.631 0.502 -26.481 1.00 90.38 115 PRO A C 1
ATOM 898 O O . PRO A 1 115 ? 19.539 -0.026 -26.244 1.00 90.38 115 PRO A O 1
ATOM 901 N N . LEU A 1 116 ? 20.727 1.650 -27.156 1.00 87.38 116 LEU A N 1
ATOM 902 C CA . LEU A 1 116 ? 19.562 2.321 -27.729 1.00 87.38 116 LEU A CA 1
ATOM 903 C C . LEU A 1 116 ? 18.894 1.423 -28.784 1.00 87.38 116 LEU A C 1
ATOM 905 O O . LEU A 1 116 ? 19.533 1.008 -29.747 1.00 87.38 116 LEU A O 1
ATOM 909 N N . GLY A 1 117 ? 17.595 1.166 -28.620 1.00 84.75 117 GLY A N 1
ATOM 910 C CA . GLY A 1 117 ? 16.811 0.334 -29.541 1.00 84.75 117 GLY A CA 1
ATOM 911 C C . GLY A 1 117 ? 16.872 -1.171 -29.265 1.00 84.75 117 GLY A C 1
ATOM 912 O O . GLY A 1 117 ? 16.354 -1.938 -30.070 1.00 84.75 117 GLY A O 1
ATOM 913 N N . ALA A 1 118 ? 17.483 -1.605 -28.158 1.00 86.81 118 ALA A N 1
ATOM 914 C CA . ALA A 1 118 ? 17.466 -3.009 -27.761 1.00 86.81 118 ALA A CA 1
ATOM 915 C C . ALA A 1 118 ? 16.104 -3.449 -27.199 1.00 86.81 118 ALA A C 1
ATOM 917 O O . ALA A 1 118 ? 15.436 -2.684 -26.502 1.00 86.81 118 ALA A O 1
ATOM 918 N N . ASP A 1 119 ? 15.751 -4.717 -27.429 1.00 89.75 119 ASP A N 1
ATOM 919 C CA . ASP A 1 119 ? 14.624 -5.370 -26.761 1.00 89.75 119 ASP A CA 1
ATOM 920 C C . ASP A 1 119 ? 14.984 -5.703 -25.310 1.00 89.75 119 ASP A C 1
ATOM 922 O O . ASP A 1 119 ? 16.018 -6.330 -25.029 1.00 89.75 119 ASP A O 1
ATOM 926 N N . LEU A 1 120 ? 14.114 -5.280 -24.389 1.00 90.81 120 LEU A N 1
ATOM 927 C CA . LEU A 1 120 ? 14.345 -5.349 -22.950 1.00 90.81 120 LEU A CA 1
ATOM 928 C C . LEU A 1 120 ? 13.277 -6.185 -22.251 1.00 90.81 120 LEU A C 1
ATOM 930 O O . LEU A 1 120 ? 12.080 -5.953 -22.414 1.00 90.81 120 LEU A O 1
ATOM 934 N N . GLU A 1 121 ? 13.713 -7.081 -21.372 1.00 90.81 121 GLU A N 1
ATOM 935 C CA . GLU A 1 121 ? 12.847 -7.716 -20.381 1.00 90.81 121 GLU A CA 1
ATOM 936 C C . GLU A 1 121 ? 13.227 -7.206 -18.983 1.00 90.81 121 GLU A C 1
ATOM 938 O O . GLU A 1 121 ? 14.347 -7.400 -18.499 1.00 90.81 121 GLU A O 1
ATOM 943 N N . LEU A 1 122 ? 12.284 -6.520 -18.333 1.00 90.38 122 LEU A N 1
ATOM 944 C CA . LEU A 1 122 ? 12.478 -5.884 -17.031 1.00 90.38 122 LEU A CA 1
ATOM 945 C C . LEU A 1 122 ? 11.985 -6.795 -15.907 1.00 90.38 122 LEU A C 1
ATOM 947 O O . LEU A 1 122 ? 10.829 -7.214 -15.887 1.00 90.38 122 LEU A O 1
ATOM 951 N N . THR A 1 123 ? 12.843 -7.049 -14.924 1.00 89.50 123 THR A N 1
ATOM 952 C CA . THR A 1 123 ? 12.481 -7.762 -13.695 1.00 89.50 123 THR A CA 1
ATOM 953 C C . THR A 1 123 ? 12.502 -6.791 -12.527 1.00 89.50 123 THR A C 1
ATOM 955 O O . THR A 1 123 ? 13.490 -6.095 -12.322 1.00 89.50 123 THR A O 1
ATOM 958 N N . PHE A 1 124 ? 11.443 -6.767 -11.720 1.00 87.44 124 PHE A N 1
ATOM 959 C CA . PHE A 1 124 ? 11.302 -5.854 -10.584 1.00 87.44 124 PHE A CA 1
ATOM 960 C C . PHE A 1 124 ? 11.404 -6.588 -9.245 1.00 87.44 124 PHE A C 1
ATOM 962 O O . PHE A 1 124 ? 11.130 -7.785 -9.155 1.00 87.44 124 PHE A O 1
ATOM 969 N N . PHE A 1 125 ? 11.768 -5.861 -8.191 1.00 84.31 125 PHE A N 1
ATOM 970 C CA . PHE A 1 125 ? 11.636 -6.353 -6.823 1.00 84.31 125 PHE A CA 1
ATOM 971 C C . PHE A 1 125 ? 10.155 -6.419 -6.398 1.00 84.31 125 PHE A C 1
ATOM 973 O O . PHE A 1 125 ? 9.317 -5.629 -6.847 1.00 84.31 125 PHE A O 1
ATOM 980 N N . GLY A 1 126 ? 9.851 -7.362 -5.500 1.00 74.56 126 GLY A N 1
ATOM 981 C CA . GLY A 1 126 ? 8.523 -7.576 -4.917 1.00 74.56 126 GLY A CA 1
ATOM 982 C C . GLY A 1 126 ? 7.676 -8.641 -5.627 1.00 74.56 126 GLY A C 1
ATOM 983 O O . GLY A 1 126 ? 7.663 -8.743 -6.850 1.00 74.56 126 GLY A O 1
ATOM 984 N N . HIS A 1 127 ? 6.921 -9.415 -4.842 1.00 58.94 127 HIS A N 1
ATOM 985 C CA . HIS A 1 127 ? 5.888 -10.340 -5.323 1.00 58.94 127 HIS A CA 1
ATOM 986 C C . HIS A 1 127 ? 4.530 -9.634 -5.384 1.00 58.94 127 HIS A C 1
ATOM 988 O O . HIS A 1 127 ? 3.583 -9.992 -4.694 1.00 58.94 127 HIS A O 1
ATOM 994 N N . PHE A 1 128 ? 4.434 -8.598 -6.209 1.00 60.66 128 PHE A N 1
ATOM 995 C CA . PHE A 1 128 ? 3.137 -8.034 -6.567 1.00 60.66 128 PHE A CA 1
ATOM 996 C C . PHE A 1 128 ? 2.776 -8.631 -7.912 1.00 60.66 128 PHE A C 1
ATOM 998 O O . PHE A 1 128 ? 3.574 -8.485 -8.836 1.00 60.66 128 PHE A O 1
ATOM 1005 N N . ALA A 1 129 ? 1.643 -9.336 -7.998 1.00 47.03 129 ALA A N 1
ATOM 1006 C CA . ALA A 1 129 ? 1.165 -9.994 -9.211 1.00 47.03 129 ALA A CA 1
ATOM 1007 C C . ALA A 1 129 ? 1.241 -9.023 -10.401 1.00 47.03 129 ALA A C 1
ATOM 1009 O O . ALA A 1 129 ? 0.369 -8.180 -10.605 1.00 47.03 129 ALA A O 1
ATOM 1010 N N . SER A 1 130 ? 2.339 -9.075 -11.152 1.00 43.81 130 SER A N 1
ATOM 1011 C CA . SER A 1 130 ? 2.590 -8.147 -12.239 1.00 43.81 130 SER A CA 1
ATOM 1012 C C . SER A 1 130 ? 1.836 -8.672 -13.443 1.00 43.81 130 SER A C 1
ATOM 1014 O O . SER A 1 130 ? 2.237 -9.669 -14.045 1.00 43.81 130 SER A O 1
ATOM 1016 N N . ARG A 1 131 ? 0.739 -8.001 -13.807 1.00 44.22 131 ARG A N 1
ATOM 1017 C CA . ARG A 1 131 ? 0.239 -8.086 -15.180 1.00 44.22 131 ARG A CA 1
ATOM 1018 C C . ARG A 1 131 ? 1.389 -7.661 -16.095 1.00 44.22 131 ARG A C 1
ATOM 1020 O O . ARG A 1 131 ? 2.000 -6.619 -15.865 1.00 44.22 131 ARG A O 1
ATOM 1027 N N . ARG A 1 132 ? 1.726 -8.517 -17.064 1.00 35.50 132 ARG A N 1
ATOM 1028 C CA . ARG A 1 132 ? 2.698 -8.204 -18.117 1.00 35.50 132 ARG A CA 1
ATOM 1029 C C . ARG A 1 132 ? 2.241 -6.921 -18.809 1.00 35.50 132 ARG A C 1
ATOM 1031 O O . ARG A 1 132 ? 1.079 -6.833 -19.199 1.00 35.50 132 ARG A O 1
ATOM 1038 N N . PHE A 1 133 ? 3.135 -5.949 -18.925 1.00 38.50 133 PHE A N 1
ATOM 1039 C CA . PHE A 1 133 ? 2.941 -4.835 -19.844 1.00 38.50 133 PHE A CA 1
ATOM 1040 C C . PHE A 1 133 ? 3.274 -5.376 -21.240 1.00 38.50 133 PHE A C 1
ATOM 1042 O O . PHE A 1 133 ? 4.352 -5.945 -21.417 1.00 38.50 133 PHE A O 1
ATOM 1049 N N . VAL A 1 134 ? 2.302 -5.317 -22.153 1.00 30.86 134 VAL A N 1
ATOM 1050 C CA . VAL A 1 134 ? 2.456 -5.621 -23.587 1.00 30.86 134 VAL A CA 1
ATOM 1051 C C . VAL A 1 134 ? 2.648 -4.303 -24.314 1.00 30.86 134 VAL A C 1
ATOM 1053 O O . VAL A 1 134 ? 1.926 -3.351 -23.935 1.00 30.86 134 VAL A O 1
#

Secondary structure (DSSP, 8-state):
--STTGGGGGGGGGTTS----EEE-SS--TTGGG-SEEE-S-HHHHHHHHHHHTTPPPPPP----EEEEEEEE-TT--EEEEEEEE-TTS-B---EEEEEETTTEEE-SSSEEEETT--EEEEESS----PPP-

Radius of gyration: 24.39 Å; chains: 1; bounding box: 57×30×58 Å

pLDDT: mean 87.28, std 12.68, range [30.86, 98.12]